Protein AF-A0A7S2PKY3-F1 (afdb_monomer)

Foldseek 3Di:
DAKEKEDAPVVLVVQVQSVCLVPPPQVVQPRYHYHHDHPDQTKMWDADPVCNVDIDIDGCHPPGNVRVNVVCCVRRVVVVVVPPPPDDDDDDDDDDPDDDDDDDDD

pLDDT: mean 78.91, std 20.41, range [38.62, 96.75]

Mean predicted aligned error: 12.53 Å

Secondary structure (DSSP, 8-state):
-EEEEEE-HHHHHH-HHHHHIIIIIGGG-TTEEEEE-TTPPPEEEEE-TTSTT-EEEEE-TT--HHHHHHHHHHHHHTTTGGGS-S---S----------------

InterPro domains:
  IPR036249 Thioredoxin-like superfamily [SSF52833] (3-90)
  IPR038219 Selenoprotein F/M, thioredoxin-like domain superfamily [G3DSA:3.40.30.50] (3-76)

Radius of gyration: 20.8 Å; Cα contacts (8 Å, |Δi|>4): 131; chains: 1; bounding box: 30×43×63 Å

Nearest PDB structures (foldseek):
  7odr-assembly1_b  TM=6.151E-01  e=7.473E-03  Homo sapiens
  8apo-assembly1_AG  TM=5.115E-01  e=1.673E-03  Polytomella magna
  7aoi-assembly1_Ag  TM=6.030E-01  e=7.473E-03  Trypanosoma brucei
  6z1p-assembly1_AJ  TM=4.933E-01  e=6.981E-03  Tetrahymena thermophila SB210
  7ane-assembly1_Ab  TM=5.644E-01  e=1.937E-02  Leishmania major

Solvent-accessible surface area (backbone atoms only — not comparable to full-atom values): 6577 Å² total; per-residue (Å²): 103,43,34,35,40,36,28,14,68,73,53,33,76,72,32,63,35,49,34,49,25,58,76,70,49,43,81,77,36,90,51,48,45,79,44,76,38,88,87,39,72,36,28,41,37,37,35,37,73,94,42,71,91,46,72,48,78,43,85,46,71,89,46,48,36,66,56,54,50,51,54,53,45,55,68,60,42,66,60,57,62,73,76,61,85,83,78,77,84,83,86,82,83,91,83,80,96,78,80,86,92,77,85,87,87,132

Sequence (106 aa):
ESARLIADAGQQDRDQDLHDFIKRKAPLFPQLEVEYQEGAFPAAELENSGQPNRIVRADVTGWKSNHLFQFFTERLKENASSNVAAKVPEGAPQGAWTAEIQSCSG

Organism: NCBI:txid1333877

Structure (mmCIF, N/CA/C/O backbone):
data_AF-A0A7S2PKY3-F1
#
_entry.id   AF-A0A7S2PKY3-F1
#
loop_
_atom_site.group_PDB
_atom_site.id
_atom_site.type_symbol
_atom_site.label_atom_id
_atom_site.label_alt_id
_atom_site.label_comp_id
_atom_site.label_asym_id
_atom_site.label_entity_id
_atom_site.label_seq_id
_atom_site.pdbx_PDB_ins_code
_atom_site.Cartn_x
_atom_site.Cartn_y
_atom_site.Cartn_z
_atom_site.occupancy
_atom_site.B_iso_or_equiv
_atom_site.auth_seq_id
_atom_site.auth_comp_id
_atom_site.auth_asym_id
_atom_site.auth_atom_id
_atom_site.pdbx_PDB_model_num
ATOM 1 N N . GLU A 1 1 ? -13.528 4.558 7.912 1.00 77.56 1 GLU A N 1
ATOM 2 C CA . GLU A 1 1 ? -12.725 5.000 6.757 1.00 77.56 1 GLU A CA 1
ATOM 3 C C . GLU A 1 1 ? -12.243 3.770 6.014 1.00 77.56 1 GLU A C 1
ATOM 5 O O . GLU A 1 1 ? -12.085 2.727 6.640 1.00 77.56 1 GLU A O 1
ATOM 10 N N . SER A 1 2 ? -12.090 3.877 4.704 1.00 87.88 2 SER A N 1
ATOM 11 C CA . SER A 1 2 ? -11.526 2.840 3.835 1.00 87.88 2 SER A CA 1
ATOM 12 C C . SER A 1 2 ? -10.259 3.397 3.198 1.00 87.88 2 SER A C 1
ATOM 14 O O . SER A 1 2 ? -10.131 4.605 2.986 1.00 87.88 2 SER A O 1
ATOM 16 N N . ALA A 1 3 ? -9.298 2.526 2.918 1.00 92.94 3 ALA A N 1
ATOM 17 C CA . ALA A 1 3 ? -8.093 2.893 2.196 1.00 92.94 3 ALA A CA 1
ATOM 18 C C . ALA A 1 3 ? -7.864 1.941 1.034 1.00 92.94 3 ALA A C 1
ATOM 20 O O . ALA A 1 3 ? -8.214 0.764 1.095 1.00 92.94 3 ALA A O 1
ATOM 21 N N . ARG A 1 4 ? -7.202 2.447 0.002 1.00 95.06 4 ARG A N 1
ATOM 22 C CA . ARG A 1 4 ? -6.780 1.678 -1.153 1.00 95.06 4 ARG A CA 1
ATOM 23 C C . ARG A 1 4 ? -5.332 1.993 -1.486 1.00 95.06 4 ARG A C 1
ATOM 25 O O . ARG A 1 4 ? -4.960 3.155 -1.603 1.00 95.06 4 ARG A O 1
ATOM 32 N N . LEU A 1 5 ? -4.509 0.967 -1.642 1.00 95.75 5 LEU A N 1
ATOM 33 C CA . LEU A 1 5 ? -3.160 1.083 -2.179 1.00 95.75 5 LEU A CA 1
ATOM 34 C C . LEU A 1 5 ? -3.183 0.609 -3.630 1.00 95.75 5 LEU A C 1
ATOM 36 O O . LEU A 1 5 ? -3.387 -0.574 -3.888 1.00 95.75 5 LEU A O 1
ATOM 40 N N . ILE A 1 6 ? -2.978 1.535 -4.558 1.00 96.31 6 ILE A N 1
ATOM 41 C CA . ILE A 1 6 ? -2.857 1.260 -5.988 1.00 96.31 6 ILE A CA 1
ATOM 42 C C . ILE A 1 6 ? -1.383 1.028 -6.297 1.00 96.31 6 ILE A C 1
ATOM 44 O O . ILE A 1 6 ? -0.544 1.829 -5.883 1.00 96.31 6 ILE A O 1
ATOM 48 N N . ALA A 1 7 ? -1.062 -0.036 -7.026 1.00 94.44 7 ALA A N 1
ATOM 49 C CA . ALA A 1 7 ? 0.289 -0.294 -7.513 1.00 94.44 7 ALA A CA 1
ATOM 50 C C . ALA A 1 7 ? 0.274 -1.086 -8.825 1.00 94.44 7 ALA A C 1
ATOM 52 O O . ALA A 1 7 ? -0.618 -1.897 -9.061 1.00 94.44 7 ALA A O 1
ATOM 53 N N . ASP A 1 8 ? 1.296 -0.918 -9.658 1.00 94.19 8 ASP A N 1
ATOM 54 C CA . ASP A 1 8 ? 1.571 -1.861 -10.739 1.00 94.19 8 ASP A CA 1
ATOM 55 C C . ASP A 1 8 ? 2.218 -3.148 -10.193 1.00 94.19 8 ASP A C 1
ATOM 57 O O . ASP A 1 8 ? 3.101 -3.109 -9.328 1.00 94.19 8 ASP A O 1
ATOM 61 N N . ALA A 1 9 ? 1.799 -4.306 -10.711 1.00 90.62 9 ALA A N 1
ATOM 62 C CA . ALA A 1 9 ? 2.321 -5.600 -10.270 1.00 90.62 9 ALA A CA 1
ATOM 63 C C . ALA A 1 9 ? 3.826 -5.749 -10.560 1.00 90.62 9 ALA A C 1
ATOM 65 O O . ALA A 1 9 ? 4.577 -6.228 -9.710 1.00 90.62 9 ALA A O 1
ATOM 66 N N . GLY A 1 10 ? 4.285 -5.280 -11.724 1.00 88.69 10 GLY A N 1
ATOM 67 C CA . GLY A 1 10 ? 5.700 -5.301 -12.087 1.00 88.69 10 GLY A CA 1
ATOM 68 C C . GLY A 1 10 ? 6.533 -4.306 -11.281 1.00 88.69 10 GLY A C 1
ATOM 69 O O . GLY A 1 10 ? 7.702 -4.566 -10.992 1.00 88.69 10 GLY A O 1
ATOM 70 N N . GLN A 1 11 ? 5.948 -3.176 -10.883 1.00 82.62 11 GLN A N 1
ATOM 71 C CA . GLN A 1 11 ? 6.609 -2.200 -10.025 1.00 82.62 11 GLN A CA 1
ATOM 72 C C . GLN A 1 11 ? 6.772 -2.709 -8.595 1.00 82.62 11 GLN A C 1
ATOM 74 O O . GLN A 1 11 ? 7.849 -2.538 -8.027 1.00 82.62 11 GLN A O 1
ATOM 79 N N . GLN A 1 12 ? 5.763 -3.388 -8.040 1.00 86.31 12 GLN A N 1
ATOM 80 C CA . GLN A 1 12 ? 5.896 -4.067 -6.751 1.00 86.31 12 GLN A CA 1
ATOM 81 C C . GLN A 1 12 ? 7.077 -5.044 -6.760 1.00 86.31 12 GLN A C 1
ATOM 83 O O . GLN A 1 12 ? 7.830 -5.089 -5.800 1.00 86.31 12 GLN A O 1
ATOM 88 N N . ASP A 1 13 ? 7.280 -5.812 -7.829 1.00 86.75 13 ASP A N 1
ATOM 89 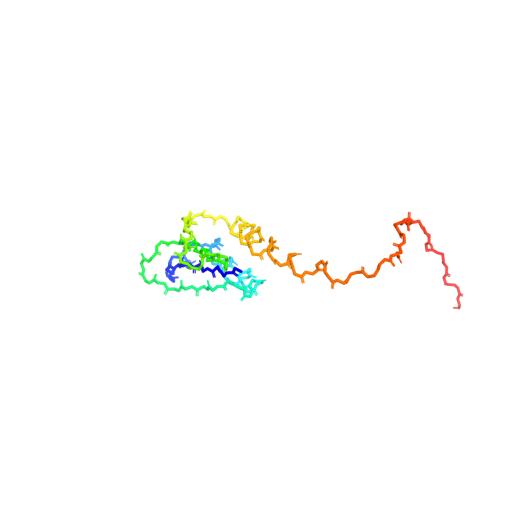C CA . ASP A 1 13 ? 8.375 -6.791 -7.875 1.00 86.75 13 ASP A CA 1
ATOM 90 C C . ASP A 1 13 ? 9.770 -6.147 -7.953 1.00 86.75 13 ASP A C 1
ATOM 92 O O . ASP A 1 13 ? 10.771 -6.779 -7.616 1.00 86.75 13 ASP A O 1
ATOM 96 N N . ARG A 1 14 ? 9.849 -4.880 -8.375 1.00 89.88 14 ARG A N 1
ATOM 97 C CA . ARG A 1 14 ? 11.096 -4.101 -8.431 1.00 89.88 14 ARG A CA 1
ATOM 98 C C . ARG A 1 14 ? 11.336 -3.266 -7.175 1.00 89.88 14 ARG A C 1
ATOM 100 O O . ARG A 1 14 ? 12.483 -2.936 -6.882 1.00 89.88 14 ARG A O 1
ATOM 107 N N . ASP A 1 15 ? 10.277 -2.914 -6.454 1.00 92.94 15 ASP A N 1
ATOM 108 C CA . ASP A 1 15 ? 10.326 -2.146 -5.215 1.00 92.94 15 ASP A CA 1
ATOM 109 C C . ASP A 1 15 ? 10.133 -3.077 -4.009 1.00 92.94 15 ASP A C 1
ATOM 111 O O . ASP A 1 15 ? 9.015 -3.390 -3.596 1.00 92.94 15 ASP A O 1
ATOM 115 N N . GLN A 1 16 ? 11.253 -3.511 -3.425 1.00 94.81 16 GLN A N 1
ATOM 116 C CA . GLN A 1 16 ? 11.266 -4.420 -2.277 1.00 94.81 16 GLN A CA 1
ATOM 117 C C . GLN A 1 16 ? 10.487 -3.865 -1.072 1.00 94.81 16 GLN A C 1
ATOM 119 O O . GLN A 1 16 ? 9.851 -4.630 -0.349 1.00 94.81 16 GLN A O 1
ATOM 124 N N . ASP A 1 17 ? 10.517 -2.548 -0.854 1.00 95.69 17 ASP A N 1
ATOM 125 C CA . ASP A 1 17 ? 9.820 -1.904 0.260 1.00 95.69 17 ASP A CA 1
ATOM 126 C C . ASP A 1 17 ? 8.296 -1.989 0.074 1.00 95.69 17 ASP A C 1
ATOM 128 O O . ASP A 1 17 ? 7.566 -2.344 1.012 1.00 95.69 17 ASP A O 1
ATOM 132 N N . LEU A 1 18 ? 7.824 -1.719 -1.147 1.00 94.38 18 LEU A N 1
ATOM 133 C CA . LEU A 1 18 ? 6.420 -1.858 -1.530 1.00 94.38 18 LEU A CA 1
ATOM 134 C C . LEU A 1 18 ? 5.972 -3.326 -1.489 1.00 94.38 18 LEU A C 1
ATOM 136 O O . LEU A 1 18 ? 4.922 -3.632 -0.920 1.00 94.38 18 LEU A O 1
ATOM 140 N N . HIS A 1 19 ? 6.788 -4.243 -2.016 1.00 94.88 19 HIS A N 1
ATOM 141 C CA . HIS A 1 19 ? 6.536 -5.683 -1.969 1.00 94.88 19 HIS A CA 1
A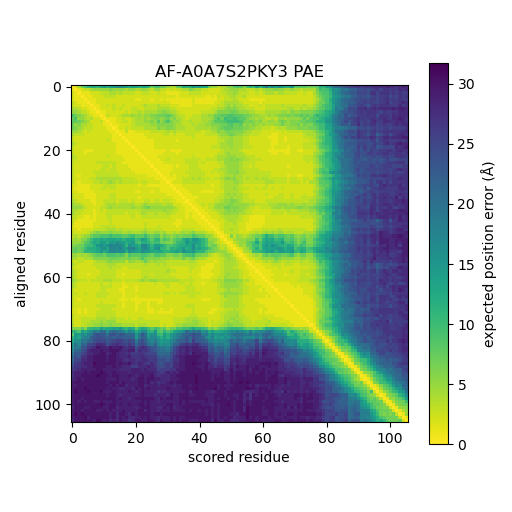TOM 142 C C . HIS A 1 19 ? 6.377 -6.188 -0.535 1.00 94.88 19 HIS A C 1
ATOM 144 O O . HIS A 1 19 ? 5.386 -6.845 -0.204 1.00 94.88 19 HIS A O 1
ATOM 150 N N . ASP A 1 20 ? 7.330 -5.860 0.339 1.00 94.69 20 ASP A N 1
ATOM 151 C CA . ASP A 1 20 ? 7.308 -6.291 1.733 1.00 94.69 20 ASP A CA 1
ATOM 152 C C . ASP A 1 20 ? 6.115 -5.703 2.480 1.00 94.69 20 ASP A C 1
ATOM 154 O O . ASP A 1 20 ? 5.499 -6.392 3.300 1.00 94.69 20 ASP A O 1
ATOM 158 N N . PHE A 1 21 ? 5.750 -4.450 2.191 1.00 95.81 21 PHE A N 1
ATOM 159 C CA . PHE A 1 21 ? 4.534 -3.873 2.745 1.00 95.81 21 PHE A CA 1
ATOM 160 C C . PHE A 1 21 ? 3.296 -4.664 2.304 1.00 95.81 21 PHE A C 1
ATOM 162 O O . PHE A 1 21 ? 2.562 -5.154 3.164 1.00 95.81 21 PHE A O 1
ATOM 169 N N . ILE A 1 22 ? 3.091 -4.850 0.998 1.00 94.56 22 ILE A N 1
ATOM 170 C CA . ILE A 1 22 ? 1.898 -5.518 0.461 1.00 94.56 22 ILE A CA 1
ATOM 171 C C . ILE A 1 22 ? 1.798 -6.968 0.951 1.00 94.56 22 ILE A C 1
ATOM 173 O O . ILE A 1 22 ? 0.726 -7.411 1.355 1.00 94.56 22 ILE A O 1
ATOM 177 N N . LYS A 1 23 ? 2.905 -7.717 0.976 1.00 94.50 23 LYS A N 1
ATOM 178 C CA . LYS A 1 23 ? 2.882 -9.135 1.363 1.00 94.50 23 LYS A CA 1
ATOM 179 C C . LYS A 1 23 ? 2.808 -9.370 2.867 1.00 94.50 23 LYS A C 1
ATOM 181 O O . LYS A 1 23 ? 2.211 -10.358 3.283 1.00 94.50 23 LYS A O 1
ATOM 186 N N . ARG A 1 24 ? 3.433 -8.518 3.688 1.00 94.06 24 ARG A N 1
ATOM 187 C CA . ARG A 1 24 ? 3.597 -8.788 5.132 1.00 94.06 24 ARG A CA 1
ATOM 188 C C . ARG A 1 24 ? 2.768 -7.881 6.029 1.00 94.06 24 ARG A C 1
ATOM 190 O O . ARG A 1 24 ? 2.403 -8.299 7.122 1.00 94.06 24 ARG A O 1
ATOM 197 N N . LYS A 1 25 ? 2.506 -6.643 5.608 1.00 93.69 25 LYS A N 1
ATOM 198 C CA . LYS A 1 25 ? 1.929 -5.602 6.470 1.00 93.69 25 LYS A CA 1
ATOM 199 C C . LYS A 1 25 ? 0.535 -5.161 6.048 1.00 93.69 25 LYS A C 1
ATOM 201 O O . LYS A 1 25 ? -0.279 -4.910 6.927 1.00 93.69 25 LYS A O 1
ATOM 206 N N . ALA A 1 26 ? 0.231 -5.107 4.752 1.00 93.62 26 ALA A N 1
ATOM 207 C CA . ALA A 1 26 ? -1.110 -4.785 4.268 1.00 93.62 26 ALA A CA 1
ATOM 208 C C . ALA A 1 26 ? -2.202 -5.704 4.860 1.00 93.62 26 ALA A C 1
ATOM 210 O O . ALA A 1 26 ? -3.219 -5.168 5.295 1.00 93.62 26 ALA A O 1
ATOM 211 N N . PRO A 1 27 ? -1.987 -7.031 5.032 1.00 94.06 27 PRO A N 1
ATOM 212 C CA . PRO A 1 27 ? -2.978 -7.909 5.666 1.00 94.06 27 PRO A CA 1
ATOM 213 C C . PRO A 1 27 ? -3.315 -7.562 7.125 1.00 94.06 27 PRO A C 1
ATOM 215 O O . PRO A 1 27 ? -4.301 -8.060 7.659 1.00 94.06 27 PRO A O 1
ATOM 218 N N . LEU A 1 28 ? -2.513 -6.719 7.788 1.00 91.94 28 LEU A N 1
ATOM 219 C CA . LEU A 1 28 ? -2.788 -6.236 9.146 1.00 91.94 28 LEU A CA 1
ATOM 220 C C . LEU A 1 28 ? -3.866 -5.138 9.174 1.00 91.94 28 LEU A C 1
ATOM 222 O O . LEU A 1 28 ? -4.335 -4.775 10.253 1.00 91.94 28 LEU A O 1
ATOM 226 N N . PHE A 1 29 ? -4.256 -4.607 8.013 1.00 92.38 29 PHE A N 1
ATOM 227 C CA . PHE A 1 29 ? -5.254 -3.555 7.867 1.00 92.38 29 PHE A CA 1
ATOM 228 C C . PHE A 1 29 ? -6.479 -4.104 7.121 1.00 92.38 29 PHE A C 1
ATOM 230 O O . PHE A 1 29 ? -6.509 -4.080 5.895 1.00 92.38 29 PHE A O 1
ATOM 237 N 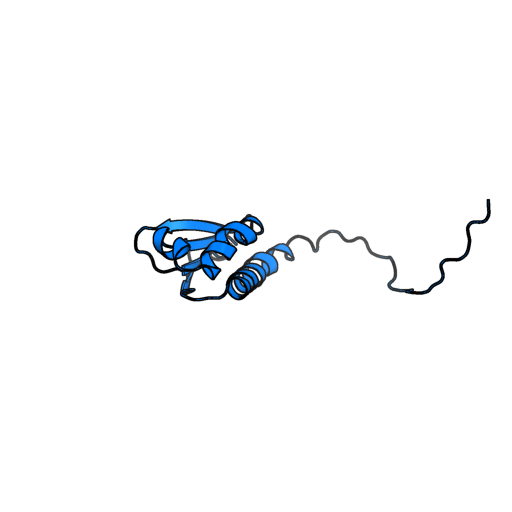N . PRO A 1 30 ? -7.534 -4.562 7.819 1.00 90.88 30 PRO A N 1
ATOM 238 C CA . PRO A 1 30 ? -8.718 -5.127 7.160 1.00 90.88 30 PRO A CA 1
ATOM 239 C C . PRO A 1 30 ? -9.518 -4.100 6.340 1.00 90.88 30 PRO A C 1
ATOM 241 O O . PRO A 1 30 ? -10.368 -4.480 5.547 1.00 90.88 30 PRO A O 1
ATOM 244 N N . GLN A 1 31 ? -9.268 -2.805 6.554 1.00 91.12 31 GLN A N 1
ATOM 245 C CA . GLN A 1 31 ? -9.889 -1.689 5.830 1.00 91.12 31 GLN A CA 1
ATOM 246 C C . GLN A 1 31 ? -9.041 -1.206 4.641 1.00 91.12 31 GLN A C 1
ATOM 248 O O . GLN A 1 31 ? -9.409 -0.224 3.998 1.00 91.12 31 GLN A O 1
ATOM 253 N N . LEU A 1 32 ? -7.888 -1.840 4.394 1.00 94.44 32 LEU A N 1
ATOM 254 C CA . LEU A 1 32 ? -6.996 -1.520 3.288 1.00 94.44 32 LEU A CA 1
ATOM 255 C C . LEU A 1 32 ? -7.193 -2.528 2.158 1.00 94.44 32 LEU A C 1
ATOM 257 O O . LEU A 1 32 ? -6.908 -3.715 2.311 1.00 94.44 32 LEU A O 1
ATOM 261 N N . GLU A 1 33 ? -7.608 -2.032 1.004 1.00 94.88 33 GLU A N 1
ATOM 262 C CA . GLU A 1 33 ? -7.626 -2.791 -0.240 1.00 94.88 33 GLU A CA 1
ATOM 263 C C . GLU A 1 33 ? -6.325 -2.553 -1.010 1.00 94.88 33 GLU A C 1
ATOM 265 O O . GLU A 1 33 ? -5.823 -1.433 -1.072 1.00 94.88 33 GLU A O 1
ATOM 270 N N . VAL A 1 34 ? -5.766 -3.599 -1.614 1.00 95.12 34 VAL A N 1
ATOM 271 C CA . VAL A 1 34 ? -4.637 -3.466 -2.543 1.00 95.12 34 VAL A CA 1
ATOM 272 C C . VAL A 1 34 ? -5.172 -3.700 -3.948 1.00 95.12 34 VAL A C 1
ATOM 274 O O . VAL A 1 34 ? -5.662 -4.788 -4.247 1.00 95.12 34 VAL A O 1
ATOM 277 N N . GLU A 1 35 ? -5.092 -2.678 -4.795 1.00 95.44 35 GLU A N 1
ATOM 278 C CA . GLU A 1 35 ? -5.540 -2.726 -6.183 1.00 95.44 35 GLU A CA 1
ATOM 279 C C . GLU A 1 35 ? -4.329 -2.729 -7.116 1.00 95.44 35 GLU A C 1
ATOM 281 O O . GLU A 1 35 ? -3.457 -1.861 -7.035 1.00 95.44 35 GLU A O 1
ATOM 286 N N . TYR A 1 36 ? -4.281 -3.713 -8.013 1.00 94.75 36 TYR A N 1
ATOM 287 C CA . TYR A 1 36 ? -3.242 -3.784 -9.029 1.00 94.75 36 TYR A CA 1
ATOM 288 C C . TYR A 1 36 ? -3.732 -3.165 -10.331 1.00 94.75 36 TYR A C 1
ATOM 290 O O . TYR A 1 36 ? -4.670 -3.675 -10.942 1.00 94.75 36 TYR A O 1
ATOM 298 N N . GLN A 1 37 ? -3.070 -2.097 -10.767 1.00 94.75 37 GLN A N 1
ATOM 299 C CA . GLN A 1 37 ? -3.383 -1.411 -12.014 1.00 94.75 37 GLN A CA 1
ATOM 300 C C . GLN A 1 37 ? -2.131 -1.342 -12.889 1.00 94.75 37 GLN A C 1
ATOM 302 O O . GLN A 1 37 ? -1.103 -0.807 -12.478 1.00 94.75 37 GLN A O 1
ATOM 307 N N . GLU A 1 38 ? -2.224 -1.889 -14.101 1.00 92.69 38 GLU A N 1
ATOM 308 C CA . GLU A 1 38 ? -1.092 -1.968 -15.026 1.00 92.69 38 GLU A CA 1
ATOM 309 C C . GLU A 1 38 ? -0.563 -0.571 -15.381 1.00 92.69 38 GLU A C 1
ATOM 311 O O . GLU A 1 38 ? -1.317 0.314 -15.794 1.00 92.69 38 GLU A O 1
ATOM 316 N N . GLY A 1 39 ? 0.742 -0.368 -15.192 1.00 90.81 39 GLY A N 1
ATOM 317 C CA . GLY A 1 39 ? 1.424 0.900 -15.454 1.00 90.81 39 GLY A CA 1
ATOM 318 C C . GLY A 1 39 ? 1.115 2.026 -14.461 1.00 90.81 39 GLY A C 1
ATOM 319 O O . GLY A 1 39 ? 1.553 3.158 -14.678 1.00 90.81 39 GLY A O 1
ATOM 320 N N . ALA A 1 40 ? 0.373 1.755 -13.383 1.00 91.19 40 ALA A N 1
ATOM 321 C CA . ALA A 1 40 ? 0.082 2.752 -12.363 1.00 91.19 40 ALA A CA 1
ATOM 322 C C . ALA A 1 40 ? 1.276 2.984 -11.433 1.00 91.19 40 ALA A C 1
ATOM 324 O O . ALA A 1 40 ? 1.896 2.045 -10.938 1.00 91.19 40 ALA A O 1
ATOM 325 N N . PHE A 1 41 ? 1.539 4.256 -11.130 1.00 92.69 41 PHE A N 1
ATOM 326 C CA . PHE A 1 41 ? 2.459 4.619 -10.057 1.00 92.69 41 PHE A CA 1
ATOM 327 C C . PHE A 1 41 ? 1.842 4.317 -8.684 1.00 92.69 41 PHE A C 1
ATOM 329 O O . PHE A 1 41 ? 0.622 4.466 -8.531 1.00 92.69 41 PHE A O 1
ATOM 336 N N . PRO A 1 42 ? 2.651 3.950 -7.672 1.00 94.25 42 PRO A N 1
ATOM 337 C CA . PRO A 1 42 ? 2.155 3.566 -6.368 1.00 94.25 42 PRO A CA 1
ATOM 338 C C . PRO A 1 42 ? 1.488 4.759 -5.692 1.00 94.25 42 PRO A C 1
ATOM 340 O O . PRO A 1 42 ? 2.103 5.809 -5.494 1.00 94.25 42 PRO A O 1
ATOM 343 N N . ALA A 1 43 ? 0.222 4.601 -5.324 1.00 96.62 43 ALA A N 1
ATOM 344 C CA . ALA A 1 43 ? -0.557 5.658 -4.699 1.00 96.62 43 ALA A CA 1
ATOM 345 C C . ALA A 1 43 ? -1.439 5.105 -3.583 1.00 96.62 43 ALA A C 1
ATOM 347 O O . ALA A 1 43 ? -2.039 4.042 -3.719 1.00 96.62 43 ALA A O 1
ATOM 348 N N . ALA A 1 44 ? -1.545 5.853 -2.490 1.00 95.06 44 ALA A N 1
ATOM 349 C CA . ALA A 1 44 ? -2.485 5.575 -1.416 1.00 95.06 44 ALA A CA 1
ATOM 350 C C . ALA A 1 44 ? -3.700 6.496 -1.550 1.00 95.06 44 ALA A C 1
ATOM 352 O O . ALA A 1 44 ? -3.566 7.720 -1.546 1.00 95.06 44 ALA A O 1
ATOM 353 N N . GLU A 1 45 ? -4.883 5.912 -1.651 1.00 94.75 45 GLU A N 1
ATOM 354 C CA . GLU A 1 45 ? -6.166 6.599 -1.670 1.00 94.75 45 GLU A CA 1
ATOM 355 C C . GLU A 1 45 ? -6.898 6.340 -0.351 1.00 94.75 45 GLU A C 1
ATOM 357 O O . GLU A 1 45 ? -6.950 5.217 0.147 1.00 94.75 45 GLU A O 1
ATOM 362 N N . LEU A 1 46 ? -7.424 7.401 0.252 1.00 91.75 46 LEU A N 1
ATOM 363 C CA . LEU A 1 46 ? -8.143 7.372 1.521 1.00 91.75 46 LEU A CA 1
ATOM 364 C C . LEU A 1 46 ? -9.550 7.905 1.295 1.00 91.75 46 LEU A C 1
ATOM 366 O O . LEU A 1 46 ? -9.724 9.033 0.827 1.00 91.75 46 LEU A O 1
ATOM 370 N N . GLU A 1 47 ? -10.539 7.108 1.671 1.00 88.94 47 GLU A N 1
ATOM 371 C CA . GLU A 1 47 ? -11.947 7.468 1.634 1.00 88.94 47 GLU A CA 1
ATOM 372 C C . GLU A 1 47 ? -12.440 7.738 3.059 1.00 88.94 47 GLU A C 1
ATOM 374 O O . GLU A 1 47 ? -12.425 6.877 3.951 1.00 88.94 47 GLU A O 1
ATOM 379 N N . ASN A 1 48 ? -12.880 8.976 3.284 1.00 80.06 48 ASN A N 1
ATOM 380 C CA . ASN A 1 48 ? -13.399 9.386 4.577 1.00 80.06 48 ASN A CA 1
ATOM 381 C C . ASN A 1 48 ? -14.889 9.034 4.679 1.00 80.06 48 ASN A C 1
ATOM 383 O O . ASN A 1 48 ? -15.710 9.553 3.928 1.00 80.06 48 ASN A O 1
ATOM 387 N N . SER A 1 49 ? -15.270 8.225 5.668 1.00 70.31 49 SER A N 1
ATOM 388 C CA . SER A 1 49 ? -16.667 7.810 5.870 1.00 70.31 49 SER A CA 1
ATOM 389 C C . SER A 1 49 ? -17.624 8.964 6.206 1.00 70.31 49 SER A C 1
ATOM 391 O O . SER A 1 49 ? -18.826 8.839 5.996 1.00 70.31 49 SER A O 1
ATOM 393 N N . GLY A 1 50 ? -17.117 10.091 6.713 1.00 76.44 50 GLY A N 1
ATOM 394 C CA . GLY A 1 50 ? -17.900 11.311 6.934 1.00 76.44 50 GLY A CA 1
ATOM 395 C C . GLY A 1 50 ? -18.071 12.176 5.679 1.00 76.44 50 GLY A C 1
ATOM 396 O O . GLY A 1 50 ? -18.918 13.066 5.664 1.00 76.44 50 GLY A O 1
ATOM 397 N N . GLN A 1 51 ? -17.278 11.935 4.630 1.00 76.69 51 GLN A N 1
ATOM 398 C CA . GLN A 1 51 ? -17.347 12.615 3.333 1.00 76.69 51 GLN A CA 1
ATOM 399 C C . GLN A 1 51 ? -17.034 11.608 2.213 1.00 76.69 51 GLN A C 1
ATOM 401 O O . GLN A 1 51 ? -15.975 11.705 1.594 1.00 76.69 51 GLN A O 1
ATOM 406 N N . PRO A 1 52 ? -17.937 10.652 1.928 1.00 69.94 52 PRO A N 1
ATOM 407 C CA . PRO A 1 52 ? -17.660 9.538 1.010 1.00 69.94 52 PRO A CA 1
ATOM 408 C C . PRO A 1 52 ? -17.312 9.992 -0.418 1.00 69.94 52 PRO A C 1
ATOM 410 O O . PRO A 1 52 ? -16.601 9.312 -1.144 1.00 69.94 52 PRO A O 1
ATOM 413 N N . ASN A 1 53 ? -17.725 11.200 -0.813 1.00 78.50 53 ASN A N 1
ATOM 414 C CA . ASN A 1 53 ? -17.393 11.772 -2.122 1.00 78.50 53 ASN A CA 1
ATOM 415 C C . ASN A 1 53 ? -15.995 12.416 -2.184 1.00 78.50 53 ASN A C 1
ATOM 417 O O . ASN A 1 53 ? -15.640 13.012 -3.201 1.00 78.50 53 ASN A O 1
ATOM 421 N N . ARG A 1 54 ? -15.214 12.364 -1.099 1.00 80.12 54 ARG A N 1
ATOM 422 C CA . ARG A 1 54 ? -13.888 12.974 -1.020 1.00 80.12 54 ARG A CA 1
ATOM 423 C C . ARG A 1 54 ? -12.827 11.901 -0.816 1.00 80.12 54 ARG A C 1
ATOM 425 O O . ARG A 1 54 ? -12.586 11.452 0.301 1.00 80.12 54 ARG A O 1
ATOM 432 N N . ILE A 1 55 ? -12.146 11.579 -1.909 1.00 86.88 55 ILE A N 1
ATOM 433 C CA . ILE A 1 55 ? -10.965 10.720 -1.907 1.00 86.88 55 ILE A CA 1
ATOM 434 C C . ILE A 1 55 ? -9.725 11.608 -1.801 1.00 86.88 55 ILE A C 1
ATOM 436 O O . ILE A 1 55 ? -9.546 12.547 -2.581 1.00 86.88 55 ILE A O 1
ATOM 440 N N . VAL A 1 56 ? -8.870 11.329 -0.820 1.00 88.88 56 VAL A N 1
ATOM 441 C CA . VAL A 1 56 ? -7.546 11.952 -0.709 1.00 88.88 56 VAL A CA 1
ATOM 442 C C . VAL A 1 56 ? -6.519 10.979 -1.264 1.00 88.88 56 VAL A C 1
ATOM 444 O O . VAL A 1 56 ? -6.440 9.848 -0.798 1.00 88.88 56 VAL A O 1
ATOM 447 N N . ARG A 1 57 ? -5.720 11.425 -2.235 1.00 93.00 57 ARG A N 1
ATOM 448 C CA . ARG A 1 57 ? -4.672 10.620 -2.865 1.00 93.00 57 ARG A CA 1
ATOM 449 C C . ARG A 1 57 ? -3.287 11.127 -2.475 1.00 93.00 57 ARG A C 1
ATOM 451 O O . ARG A 1 57 ? -3.029 12.327 -2.554 1.00 93.00 57 ARG A O 1
ATOM 458 N N . ALA A 1 58 ? -2.402 10.213 -2.097 1.00 93.38 58 ALA A N 1
ATOM 459 C CA . ALA A 1 58 ? -0.991 10.460 -1.833 1.00 93.38 58 ALA A CA 1
ATOM 460 C C . ALA A 1 58 ? -0.126 9.616 -2.778 1.00 93.38 58 ALA A C 1
ATOM 462 O O . ALA A 1 58 ? -0.373 8.423 -2.945 1.00 93.38 58 ALA A O 1
ATOM 463 N N . ASP A 1 59 ? 0.886 10.234 -3.387 1.00 94.88 59 ASP A N 1
ATOM 464 C CA . ASP A 1 59 ? 1.941 9.518 -4.109 1.00 94.88 59 ASP A CA 1
ATOM 465 C C . ASP A 1 59 ? 2.896 8.885 -3.092 1.00 94.88 59 ASP A C 1
ATOM 467 O O . ASP A 1 59 ? 3.432 9.577 -2.219 1.00 94.88 59 ASP A O 1
ATOM 471 N N . VAL A 1 60 ? 3.073 7.568 -3.190 1.00 94.62 60 VAL A N 1
ATOM 472 C CA . VAL A 1 60 ? 3.910 6.784 -2.273 1.00 94.62 60 VAL A CA 1
ATOM 473 C C . VAL A 1 60 ? 5.080 6.107 -2.983 1.00 94.62 60 VAL A C 1
ATOM 475 O O . VAL A 1 60 ? 5.700 5.187 -2.446 1.00 94.62 60 VAL A O 1
ATOM 478 N N . THR A 1 61 ? 5.412 6.563 -4.191 1.00 93.56 61 THR A N 1
ATOM 479 C CA . THR A 1 61 ? 6.551 6.056 -4.959 1.00 93.56 61 THR A CA 1
ATOM 480 C C . THR A 1 61 ? 7.842 6.150 -4.138 1.00 93.56 61 THR A C 1
ATOM 482 O O . THR A 1 61 ? 8.209 7.218 -3.646 1.00 93.56 61 THR A O 1
ATOM 485 N N . GLY A 1 62 ? 8.548 5.025 -3.981 1.00 92.25 62 GLY A N 1
ATOM 486 C CA . GLY A 1 62 ? 9.821 4.954 -3.256 1.00 92.25 62 GLY A CA 1
ATOM 487 C C . GLY A 1 62 ? 9.709 5.091 -1.733 1.00 92.25 62 GLY A C 1
ATOM 488 O O . GLY A 1 62 ? 10.730 5.215 -1.047 1.00 92.25 62 GLY A O 1
ATOM 489 N N . TRP A 1 63 ? 8.494 5.083 -1.179 1.00 95.81 63 TRP A N 1
ATOM 490 C CA . TRP A 1 63 ? 8.311 5.075 0.267 1.00 95.81 63 TRP A CA 1
ATOM 491 C C . TRP A 1 63 ? 8.800 3.766 0.873 1.00 95.81 63 TRP A C 1
ATOM 493 O O . TRP A 1 63 ? 8.585 2.678 0.347 1.00 95.81 63 TRP A O 1
ATOM 503 N N . LYS A 1 64 ? 9.414 3.872 2.052 1.00 96.75 64 LYS A N 1
ATOM 504 C CA . LYS A 1 64 ? 9.850 2.703 2.812 1.00 96.75 64 LYS A CA 1
ATOM 505 C C . LYS A 1 64 ? 8.665 1.922 3.352 1.00 96.75 64 LYS A C 1
ATOM 507 O O . LYS A 1 64 ? 7.666 2.506 3.775 1.00 96.75 64 LYS A O 1
ATOM 512 N N . SER A 1 65 ? 8.833 0.606 3.471 1.00 95.38 65 SER A N 1
ATOM 513 C CA . SER 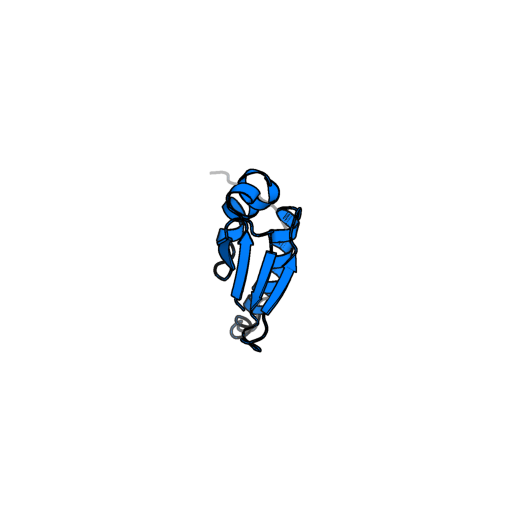A 1 65 ? 7.805 -0.291 4.011 1.00 95.38 65 SER A CA 1
ATOM 514 C C . SER A 1 65 ? 7.305 0.154 5.396 1.00 95.38 65 SER A C 1
ATOM 516 O O . SER A 1 65 ? 6.141 -0.032 5.755 1.00 95.38 65 SER A O 1
ATOM 518 N N . ASN A 1 66 ? 8.187 0.735 6.217 1.00 94.62 66 ASN A N 1
ATOM 519 C CA . ASN A 1 66 ? 7.826 1.271 7.533 1.00 94.62 66 ASN A CA 1
ATOM 520 C C . ASN A 1 66 ? 7.031 2.580 7.446 1.00 94.62 66 ASN A C 1
ATOM 522 O O . ASN A 1 66 ? 6.111 2.758 8.236 1.00 94.62 66 ASN A O 1
ATOM 526 N N . HIS A 1 67 ? 7.333 3.452 6.481 1.00 96.38 67 HIS A N 1
ATOM 527 C CA . HIS A 1 67 ? 6.589 4.699 6.285 1.00 96.38 67 HIS A CA 1
ATOM 528 C C . HIS A 1 67 ? 5.170 4.419 5.788 1.00 96.38 67 HIS A C 1
ATOM 530 O O . HIS A 1 67 ? 4.222 4.975 6.330 1.00 96.38 67 HIS A O 1
ATOM 536 N N . LEU A 1 68 ? 5.011 3.489 4.837 1.00 94.75 68 LEU A N 1
ATOM 537 C CA . LEU A 1 68 ? 3.693 3.002 4.408 1.00 94.75 68 LEU A CA 1
ATOM 538 C C . LEU A 1 68 ? 2.891 2.474 5.605 1.00 94.75 68 LEU A C 1
ATOM 540 O O . LEU A 1 68 ? 1.742 2.851 5.817 1.00 94.75 68 LEU A O 1
ATOM 544 N N . PHE A 1 69 ? 3.521 1.646 6.440 1.00 94.62 69 PHE A N 1
ATOM 545 C CA . PHE A 1 69 ? 2.881 1.099 7.633 1.00 94.62 69 PHE A CA 1
ATOM 546 C C . PHE A 1 69 ? 2.446 2.163 8.637 1.00 94.62 69 PHE A C 1
ATOM 548 O O . PHE A 1 69 ? 1.324 2.092 9.134 1.00 94.62 69 PHE A O 1
ATOM 555 N N . GLN A 1 70 ? 3.308 3.134 8.938 1.00 94.44 70 GLN A N 1
ATOM 556 C CA . GLN A 1 70 ? 2.974 4.239 9.836 1.00 94.44 70 GLN A CA 1
ATOM 557 C C . GLN A 1 70 ? 1.824 5.073 9.275 1.00 94.44 70 GLN A C 1
ATOM 559 O O . GLN A 1 70 ? 0.843 5.283 9.977 1.00 94.44 70 GLN A O 1
ATOM 564 N N . PHE A 1 71 ? 1.885 5.426 7.992 1.00 93.38 71 PHE A N 1
ATOM 565 C CA . PHE A 1 71 ? 0.844 6.196 7.319 1.00 93.38 71 PHE A CA 1
ATOM 566 C C . PHE A 1 71 ? -0.535 5.531 7.421 1.00 93.38 71 PHE A C 1
ATOM 568 O O . PHE A 1 71 ? -1.489 6.148 7.893 1.00 93.38 71 PHE A O 1
ATOM 575 N N . PHE A 1 72 ? -0.650 4.253 7.046 1.00 92.25 72 PHE A N 1
ATOM 576 C CA . PHE A 1 72 ? -1.927 3.539 7.154 1.00 92.25 72 PHE A CA 1
ATOM 577 C C . PHE A 1 72 ? -2.329 3.277 8.608 1.00 92.25 72 PHE A C 1
ATOM 579 O O . PHE A 1 72 ? -3.517 3.258 8.913 1.00 92.25 72 PHE A O 1
ATOM 586 N N . THR A 1 73 ? -1.370 3.125 9.523 1.00 91.88 73 THR A N 1
ATOM 587 C CA . THR A 1 73 ? -1.658 3.011 10.959 1.00 91.88 73 THR A CA 1
ATOM 588 C C . THR A 1 73 ? -2.291 4.281 11.499 1.00 91.88 73 THR A C 1
ATOM 590 O O . THR A 1 73 ? -3.325 4.193 12.147 1.00 91.88 73 THR A O 1
ATOM 593 N N . GLU A 1 74 ? -1.706 5.444 11.232 1.00 90.19 74 GLU A N 1
ATOM 594 C CA . GLU A 1 74 ? -2.228 6.732 11.690 1.00 90.19 74 GLU A CA 1
ATOM 595 C C . GLU A 1 74 ? -3.631 6.960 11.129 1.00 90.19 74 GLU A C 1
ATOM 597 O O . GLU A 1 74 ? -4.576 7.164 11.885 1.00 90.19 74 GLU A O 1
ATOM 602 N N . ARG A 1 75 ? -3.803 6.791 9.815 1.00 88.31 75 ARG A N 1
ATOM 603 C CA . ARG A 1 75 ? -5.080 7.082 9.153 1.00 88.31 75 ARG A CA 1
ATOM 604 C C . ARG A 1 75 ? -6.185 6.083 9.477 1.00 88.31 75 ARG A C 1
ATOM 606 O O . ARG A 1 75 ? -7.317 6.492 9.678 1.00 88.31 75 ARG A O 1
ATOM 613 N N . LEU A 1 76 ? -5.885 4.788 9.563 1.00 86.31 76 LEU A N 1
ATOM 614 C CA . LEU A 1 76 ? -6.914 3.767 9.794 1.00 86.31 76 LEU A CA 1
ATOM 615 C C . LEU A 1 76 ? -7.146 3.463 11.283 1.00 86.31 76 LEU A C 1
ATOM 617 O O . LEU A 1 76 ? -8.232 3.004 11.642 1.00 86.31 76 LEU A O 1
ATOM 621 N N . LYS A 1 77 ? -6.177 3.716 12.182 1.00 70.94 77 LYS A N 1
ATOM 622 C CA . LYS A 1 77 ? -6.380 3.511 13.632 1.00 70.94 77 LYS A CA 1
ATOM 623 C C . LYS A 1 77 ? -6.960 4.716 14.358 1.00 70.94 77 LYS A C 1
ATOM 625 O O . LYS A 1 77 ? -7.660 4.484 15.345 1.00 70.94 77 LYS A O 1
ATOM 630 N N . GLU A 1 78 ? -6.747 5.953 13.896 1.00 58.34 78 GLU A N 1
ATOM 631 C CA . GLU A 1 78 ? -7.388 7.136 14.504 1.00 58.34 78 GLU A CA 1
ATOM 632 C C . GLU A 1 78 ? -8.919 6.980 14.600 1.00 58.34 78 GLU A C 1
ATOM 634 O O . GLU A 1 78 ? -9.528 7.463 15.552 1.00 58.34 78 GLU A O 1
ATOM 639 N N . ASN A 1 79 ? -9.539 6.184 13.719 1.00 50.88 79 ASN A N 1
ATOM 640 C CA . ASN A 1 79 ? -10.969 5.870 13.782 1.00 50.88 79 ASN A CA 1
ATOM 641 C C . ASN A 1 79 ? -11.339 4.495 14.361 1.00 50.88 79 ASN A C 1
ATOM 643 O O . ASN A 1 79 ? -12.505 4.283 14.695 1.00 50.88 79 ASN A O 1
ATOM 647 N N . ALA A 1 80 ? -10.384 3.584 14.575 1.00 48.69 80 ALA A N 1
ATOM 648 C CA . ALA A 1 80 ? -10.635 2.363 15.350 1.00 48.69 80 ALA A CA 1
ATOM 649 C C . ALA A 1 80 ? -10.796 2.664 16.854 1.00 48.69 80 ALA A C 1
ATOM 651 O O . ALA A 1 80 ? -11.591 2.016 17.532 1.00 48.69 80 ALA A O 1
ATOM 652 N N . SER A 1 81 ? -10.107 3.691 17.368 1.00 39.84 81 SER A N 1
ATOM 653 C CA . SER A 1 81 ? -10.259 4.145 18.762 1.00 39.84 81 SER A CA 1
ATOM 654 C C . SER A 1 81 ? -11.501 5.011 19.002 1.00 39.84 81 SER A C 1
ATOM 656 O O . SER A 1 81 ? -11.931 5.144 20.146 1.00 39.84 81 SER A O 1
ATOM 658 N N . SER A 1 82 ? -12.141 5.529 17.950 1.00 40.47 82 SER A N 1
ATOM 659 C CA . SER A 1 82 ? -13.386 6.305 18.066 1.00 40.47 82 SER A CA 1
ATOM 660 C C . SER A 1 82 ? -14.642 5.444 18.277 1.00 40.47 82 SER A C 1
ATOM 662 O O . SER A 1 82 ? -15.722 5.997 18.458 1.00 40.47 82 SER A O 1
ATOM 664 N N . ASN A 1 83 ? -14.533 4.105 18.311 1.00 38.62 83 ASN A N 1
ATOM 665 C CA . ASN A 1 83 ? -15.677 3.209 18.552 1.00 38.62 83 ASN A CA 1
ATOM 666 C C . ASN A 1 83 ? -15.470 2.184 19.691 1.00 38.62 83 ASN A C 1
ATOM 668 O O . ASN A 1 83 ? -16.214 1.213 19.796 1.00 38.62 83 ASN A O 1
ATOM 672 N N . VAL A 1 84 ? -14.474 2.392 20.565 1.00 42.94 84 VAL A N 1
ATOM 673 C CA . VAL A 1 84 ? -14.239 1.535 21.755 1.00 42.94 84 VAL A CA 1
ATOM 674 C C . VAL A 1 84 ? -14.246 2.335 23.071 1.00 42.94 84 VAL A C 1
ATOM 676 O O . VAL A 1 84 ? -14.068 1.782 24.150 1.00 42.94 84 VAL A O 1
ATOM 679 N N . ALA A 1 85 ? -14.570 3.631 23.036 1.00 40.34 85 ALA A N 1
ATOM 680 C CA . ALA A 1 85 ? -14.751 4.453 24.239 1.00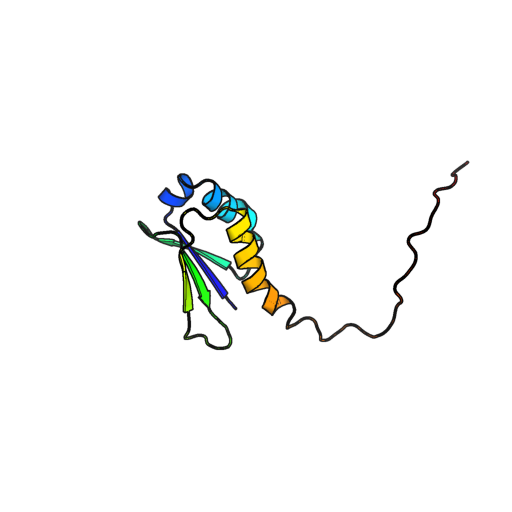 40.34 85 ALA A CA 1
ATOM 681 C C . ALA A 1 85 ? -16.173 4.370 24.846 1.00 40.34 85 ALA A C 1
ATOM 683 O O . ALA A 1 85 ? -16.621 5.296 25.515 1.00 40.34 85 ALA A O 1
ATOM 684 N N . ALA A 1 86 ? -16.897 3.266 24.628 1.00 43.66 86 ALA A N 1
ATOM 685 C CA . ALA A 1 86 ? -18.217 3.025 25.217 1.00 43.66 86 ALA A CA 1
ATOM 686 C C . ALA A 1 86 ? -18.339 1.618 25.824 1.00 43.66 86 ALA A C 1
ATOM 688 O O . ALA A 1 86 ? -19.303 0.906 25.564 1.00 43.66 86 ALA A O 1
ATOM 689 N N . LYS A 1 87 ? -17.344 1.203 26.618 1.00 43.84 87 LYS A N 1
ATOM 690 C CA . LYS A 1 87 ? -17.501 0.323 27.796 1.00 43.84 87 LYS A CA 1
ATOM 691 C C . LYS A 1 87 ? -16.129 0.022 28.400 1.00 43.84 87 LYS A C 1
ATOM 693 O O . LYS A 1 87 ? -15.531 -1.015 28.140 1.00 43.84 87 LYS A O 1
ATOM 698 N N . VAL A 1 88 ? -15.658 0.908 29.266 1.00 44.62 88 VAL A N 1
ATOM 699 C CA . VAL A 1 88 ? -14.804 0.488 30.380 1.00 44.62 88 VAL A CA 1
ATOM 700 C C . VAL A 1 88 ? -15.565 0.887 31.639 1.00 44.62 88 VAL A C 1
ATOM 702 O O . VAL A 1 88 ? -15.740 2.085 31.862 1.00 44.62 88 VAL A O 1
ATOM 705 N N . PRO A 1 89 ? -16.111 -0.070 32.411 1.00 40.47 89 PRO A N 1
ATOM 706 C CA . PRO A 1 89 ? -16.599 0.243 33.736 1.00 40.47 89 PRO A CA 1
ATOM 707 C C . PRO A 1 89 ? -15.402 0.660 34.591 1.00 40.47 89 PRO A C 1
ATOM 709 O O . PRO A 1 89 ? -14.394 -0.035 34.691 1.00 40.47 89 PRO A O 1
ATOM 712 N N . GLU A 1 90 ? -15.550 1.864 35.116 1.00 47.97 90 GLU A N 1
ATOM 713 C CA . GLU A 1 90 ? -14.934 2.442 36.298 1.00 47.97 90 GLU A CA 1
ATOM 714 C C . GLU A 1 90 ? -14.234 1.440 37.236 1.00 47.97 90 GLU A C 1
ATOM 716 O O . GLU A 1 90 ? -14.857 0.533 37.784 1.00 47.97 90 GLU A O 1
ATOM 721 N N . GLY A 1 91 ? -12.940 1.683 37.471 1.00 46.84 91 GLY A N 1
ATOM 722 C CA . GLY A 1 91 ? -12.259 1.292 38.706 1.00 46.84 91 GLY A CA 1
ATOM 723 C C . GLY A 1 91 ? -11.417 0.015 38.668 1.00 46.84 91 GLY A C 1
ATOM 724 O O . GLY A 1 91 ? -11.899 -1.058 39.005 1.00 46.84 91 GLY A O 1
ATOM 725 N N . ALA A 1 92 ? -10.110 0.159 38.425 1.00 41.75 92 ALA A N 1
ATOM 726 C CA . ALA A 1 92 ? -9.078 -0.586 39.159 1.00 41.75 92 ALA A CA 1
ATOM 727 C C . ALA A 1 92 ? -7.701 0.096 38.986 1.00 41.75 92 ALA A C 1
ATOM 729 O O . ALA A 1 92 ? -7.391 0.563 37.889 1.00 41.75 92 ALA A O 1
ATOM 730 N N . PRO A 1 93 ? -6.900 0.222 40.060 1.00 48.34 93 PRO A N 1
ATOM 731 C CA . PRO A 1 93 ? -5.830 1.210 40.164 1.00 48.34 93 PRO A CA 1
ATOM 732 C C . PRO A 1 93 ? -4.547 0.824 39.421 1.00 48.34 93 PRO A C 1
ATOM 734 O O . PRO A 1 93 ? -4.169 -0.340 39.320 1.00 48.34 93 PRO A O 1
ATOM 737 N N . GLN A 1 94 ? -3.842 1.861 38.969 1.00 50.88 94 GLN A N 1
ATOM 738 C CA . GLN A 1 94 ? -2.440 1.812 38.573 1.00 50.88 94 GLN A CA 1
ATOM 739 C C . GLN A 1 94 ? -1.567 1.528 39.806 1.00 50.88 94 GLN A C 1
ATOM 741 O O . GLN A 1 94 ? -1.676 2.240 40.804 1.00 50.88 94 GLN A O 1
ATOM 746 N N . GLY A 1 95 ? -0.657 0.554 39.724 1.00 44.75 95 GLY A N 1
ATOM 747 C CA . GLY A 1 95 ? 0.479 0.480 40.645 1.00 44.75 95 GLY A CA 1
ATOM 748 C C . GLY A 1 95 ? 1.050 -0.916 40.891 1.00 44.75 95 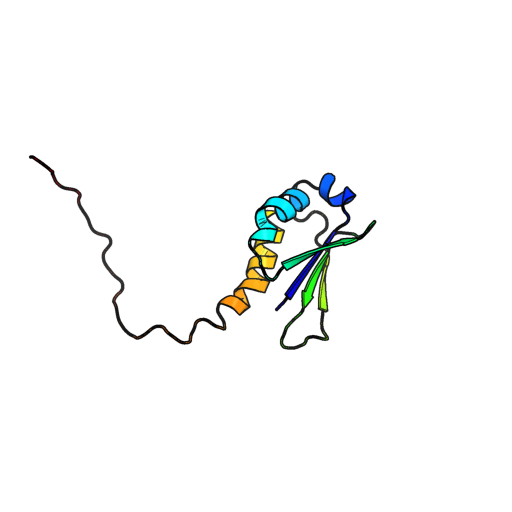GLY A C 1
ATOM 749 O O . GLY A 1 95 ? 0.318 -1.895 40.945 1.00 44.75 95 GLY A O 1
ATOM 750 N N . ALA A 1 96 ? 2.367 -0.927 41.126 1.00 47.62 96 ALA A N 1
ATOM 751 C CA . ALA A 1 96 ? 3.209 -2.000 41.669 1.00 47.62 96 ALA A CA 1
ATOM 752 C C . ALA A 1 96 ? 3.891 -2.946 40.658 1.00 47.62 96 ALA A C 1
ATOM 754 O O . ALA A 1 96 ? 3.543 -4.112 40.507 1.00 47.62 96 ALA A O 1
ATOM 755 N N . TRP A 1 97 ? 4.970 -2.449 40.045 1.00 54.62 97 TRP A N 1
ATOM 756 C CA . TRP A 1 97 ? 6.122 -3.283 39.689 1.00 54.62 97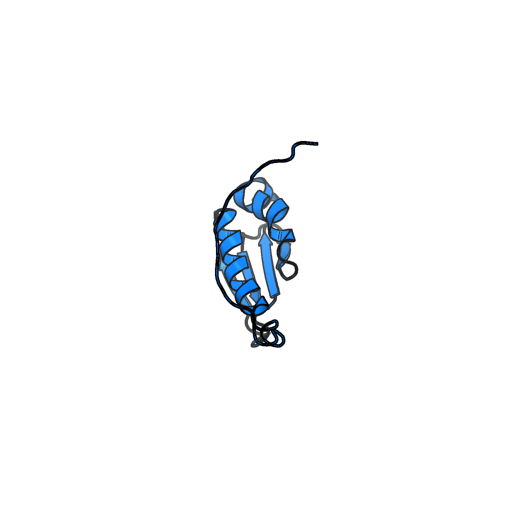 TRP A CA 1
ATOM 757 C C . TRP A 1 97 ? 7.028 -3.415 40.920 1.00 54.62 97 TRP A C 1
ATOM 759 O O . TRP A 1 97 ? 7.818 -2.516 41.175 1.00 54.62 97 TRP A O 1
ATOM 769 N N . THR A 1 98 ? 6.892 -4.508 41.672 1.00 52.09 98 THR A N 1
ATOM 770 C CA . THR A 1 98 ? 7.794 -5.006 42.740 1.00 52.09 98 THR A CA 1
ATOM 771 C C . THR A 1 98 ? 7.256 -6.380 43.165 1.00 52.09 98 THR A C 1
ATOM 773 O O . THR A 1 98 ? 6.052 -6.482 43.355 1.00 52.09 98 THR A O 1
ATOM 776 N N . ALA A 1 99 ? 7.986 -7.466 43.401 1.00 45.91 99 ALA A N 1
ATOM 777 C CA . ALA A 1 99 ? 9.382 -7.857 43.260 1.00 45.91 99 ALA A CA 1
ATOM 778 C C . ALA A 1 99 ? 9.431 -9.397 43.511 1.00 45.91 99 ALA A C 1
ATOM 780 O O . ALA A 1 99 ? 8.436 -9.978 43.934 1.00 45.91 99 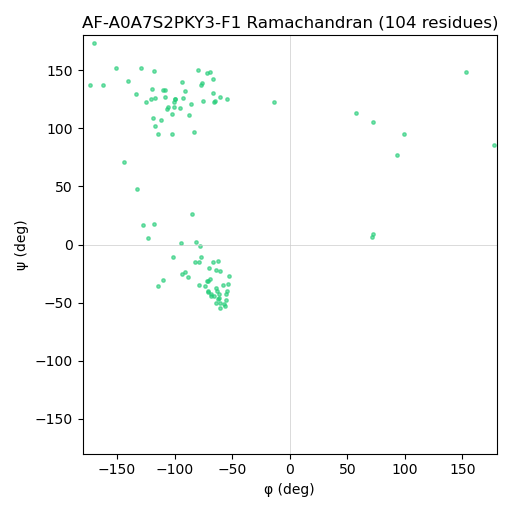ALA A O 1
ATOM 781 N N . GLU A 1 100 ? 10.599 -10.012 43.296 1.00 50.97 100 GLU A N 1
ATOM 782 C CA . GLU A 1 100 ? 11.089 -11.218 44.000 1.00 50.97 100 GLU A CA 1
ATOM 783 C C . GLU A 1 100 ? 10.445 -12.590 43.697 1.00 50.97 100 GLU A C 1
ATOM 785 O O . GLU A 1 100 ? 9.388 -12.968 44.191 1.00 50.97 100 GLU A O 1
ATOM 790 N N . ILE A 1 101 ? 11.186 -13.409 42.941 1.00 58.94 101 ILE A N 1
ATOM 791 C CA . ILE A 1 101 ? 10.980 -14.858 42.848 1.00 58.94 101 ILE A CA 1
ATOM 792 C C . ILE A 1 101 ? 11.784 -15.502 43.986 1.00 58.94 101 ILE A C 1
ATOM 794 O O . ILE A 1 101 ? 13.015 -15.503 43.940 1.00 58.94 101 ILE A O 1
ATOM 798 N N . GLN A 1 102 ? 11.106 -16.073 44.986 1.00 46.88 102 GLN A N 1
ATOM 799 C CA . GLN A 1 102 ? 11.709 -17.004 45.943 1.00 46.88 102 GLN A CA 1
ATOM 800 C C . GLN A 1 102 ? 11.066 -18.395 45.851 1.00 46.88 102 GLN A C 1
ATOM 802 O O . GLN A 1 102 ? 9.860 -18.552 46.003 1.00 46.88 102 GLN A O 1
ATOM 807 N N . SER A 1 103 ? 11.954 -19.374 45.659 1.00 46.62 103 SER A N 1
ATOM 808 C CA . SER A 1 103 ? 11.966 -20.737 46.207 1.00 46.62 103 SER A CA 1
ATOM 809 C C . SER A 1 103 ? 10.777 -21.675 45.958 1.00 46.62 103 SER A C 1
ATOM 811 O O . SER A 1 103 ? 9.732 -21.581 46.593 1.00 46.62 103 SER A O 1
ATOM 813 N N . CYS A 1 104 ? 11.035 -22.737 45.188 1.00 56.00 104 CYS A N 1
ATOM 814 C CA . CYS A 1 104 ? 10.383 -24.031 45.391 1.00 56.00 104 CYS A CA 1
ATOM 815 C C . CYS A 1 104 ? 11.435 -25.040 45.873 1.00 56.00 104 CYS A C 1
ATOM 817 O O . CYS A 1 104 ? 12.282 -25.471 45.094 1.00 56.00 104 CYS A O 1
ATOM 819 N N . SER A 1 105 ? 11.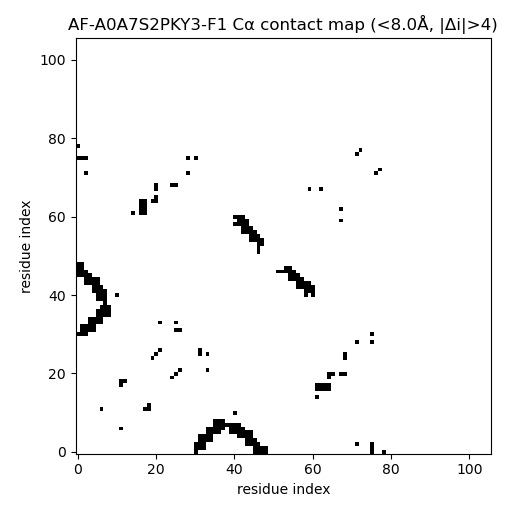364 -25.394 47.157 1.00 52.41 105 SER A N 1
ATOM 820 C CA . SER A 1 105 ? 11.872 -26.664 47.677 1.00 52.41 105 SER A CA 1
ATOM 821 C C . SER A 1 105 ? 10.674 -27.596 47.823 1.00 52.41 105 SER A C 1
ATOM 823 O O . SER A 1 105 ? 9.699 -27.228 48.480 1.00 52.41 105 SER A O 1
ATOM 825 N N . GLY A 1 106 ? 10.756 -28.772 47.212 1.00 43.00 106 GLY A N 1
ATOM 826 C CA . GLY A 1 106 ? 9.838 -29.894 47.378 1.00 43.00 106 GLY A CA 1
ATOM 827 C C . GLY A 1 106 ? 10.585 -31.172 47.063 1.00 43.00 106 GLY A C 1
ATOM 828 O O . GLY A 1 106 ? 11.076 -31.259 45.918 1.00 43.00 106 GLY A O 1
#